Protein AF-A0A9D4PII0-F1 (afdb_monomer_lite)

Radius of gyration: 30.34 Å; chains: 1; bounding box: 67×44×74 Å

Organism: Rhipicephalus sanguineus (NCBI:txid34632)

Secondary structure (DSSP, 8-state):
--------PPPP---------------------------TTHHHHHHHHHHHHHHSPPPPHHHHHHHHHT--PPTT--HHHHHHHHHHHH--

Sequence (92 aa):
MSPEYGTAYPAPCRVTRLSNGYEPSSSQTVEPRKHRTEVPGQKTYEVKRLLKEHYSPRSSVIAERCKSDRRVQQEGQSVEGFIVELKHLVRK

pLDDT: mean 72.17, std 19.17, range [40.09, 97.56]

Foldseek 3Di:
DDDDDDDDDDDPDDPDDDDDDDDDDDDDPPDPPPPPPPDPPVVVVVVVVVCCPVVVPDDDPVNLVVVLVVDDADVPHDPVNSVVVSVVSNPD

Structure (mmCIF, N/CA/C/O backbone):
data_AF-A0A9D4PII0-F1
#
_entry.id   AF-A0A9D4PII0-F1
#
loop_
_atom_site.group_PDB
_atom_site.id
_atom_site.type_symbol
_atom_site.label_atom_id
_atom_site.label_alt_id
_atom_site.label_comp_id
_atom_site.label_asym_id
_atom_site.label_entity_id
_atom_site.label_seq_id
_atom_site.pdbx_PDB_ins_code
_atom_site.Cartn_x
_atom_site.Cartn_y
_atom_site.Cartn_z
_atom_site.occupancy
_atom_site.B_iso_or_equiv
_atom_site.auth_seq_id
_atom_site.auth_comp_id
_atom_site.auth_asym_id
_atom_site.auth_atom_id
_atom_site.pdbx_PDB_model_num
ATOM 1 N N . MET A 1 1 ? 36.567 -30.830 34.450 1.00 50.41 1 MET A N 1
ATOM 2 C CA . MET A 1 1 ? 35.867 -31.705 33.486 1.00 50.41 1 MET A CA 1
ATOM 3 C C . MET A 1 1 ? 34.597 -31.009 33.013 1.00 50.41 1 MET A C 1
ATOM 5 O O . MET A 1 1 ? 33.663 -30.900 33.796 1.00 50.41 1 MET A O 1
ATOM 9 N N . SER A 1 2 ? 34.598 -30.480 31.788 1.00 50.75 2 SER A N 1
ATOM 10 C CA . SER A 1 2 ? 33.439 -30.249 30.897 1.00 50.75 2 SER A CA 1
ATOM 11 C C . SER A 1 2 ? 33.958 -29.628 29.590 1.00 50.75 2 SER A C 1
ATOM 13 O O . SER A 1 2 ? 34.985 -28.953 29.642 1.00 50.75 2 SER A O 1
ATOM 15 N N . PRO A 1 3 ? 33.350 -29.934 28.431 1.00 54.22 3 PRO A N 1
ATOM 16 C CA . PRO A 1 3 ? 34.093 -30.135 27.197 1.00 54.22 3 PRO A CA 1
ATOM 17 C C . PRO A 1 3 ? 34.109 -28.923 26.265 1.00 54.22 3 PRO A C 1
ATOM 19 O O . PRO A 1 3 ? 33.150 -28.162 26.157 1.00 54.22 3 PRO A O 1
ATOM 22 N N . GLU A 1 4 ? 35.226 -28.831 25.554 1.00 54.69 4 GLU A N 1
ATOM 23 C CA . GLU A 1 4 ? 35.490 -27.979 24.402 1.00 54.69 4 GLU A CA 1
ATOM 24 C C . GLU A 1 4 ? 34.530 -28.342 23.254 1.00 54.69 4 GLU A C 1
ATOM 26 O O . GLU A 1 4 ? 34.633 -29.423 22.672 1.00 54.69 4 GLU A O 1
ATOM 31 N N . TYR A 1 5 ? 33.604 -27.450 22.899 1.00 52.66 5 TYR A N 1
ATOM 32 C CA . TYR A 1 5 ? 32.864 -27.551 21.640 1.00 52.66 5 TYR A CA 1
ATOM 33 C C . TYR A 1 5 ? 33.470 -26.583 20.628 1.00 52.66 5 TYR A C 1
ATOM 35 O O . TYR A 1 5 ? 33.150 -25.395 20.587 1.00 52.66 5 TYR A O 1
ATOM 43 N N . GLY A 1 6 ? 34.375 -27.121 19.812 1.00 53.22 6 GLY A N 1
ATOM 44 C CA . GLY A 1 6 ? 34.910 -26.450 18.638 1.00 53.22 6 GLY A CA 1
ATOM 45 C C . GLY A 1 6 ? 33.823 -26.244 17.586 1.00 53.22 6 GLY A C 1
ATOM 46 O O . GLY A 1 6 ? 33.155 -27.187 17.166 1.00 53.22 6 GLY A O 1
ATOM 47 N N . THR A 1 7 ? 33.677 -25.007 17.120 1.00 51.16 7 THR A N 1
ATOM 48 C CA . THR A 1 7 ? 33.028 -24.716 15.841 1.00 51.16 7 THR A CA 1
ATOM 49 C C . THR A 1 7 ? 34.115 -24.278 14.871 1.00 51.16 7 THR A C 1
ATOM 51 O O . THR A 1 7 ? 34.807 -23.280 15.067 1.00 51.16 7 THR A O 1
ATOM 54 N N . ALA A 1 8 ? 34.330 -25.110 13.856 1.00 56.16 8 ALA A N 1
ATOM 55 C CA . ALA A 1 8 ? 35.277 -24.874 12.784 1.00 56.16 8 ALA A CA 1
ATOM 56 C C . ALA A 1 8 ? 34.804 -23.680 11.945 1.00 56.16 8 ALA A C 1
ATOM 58 O O . ALA A 1 8 ? 33.922 -23.814 11.099 1.00 56.16 8 ALA A O 1
ATOM 59 N N . TYR A 1 9 ? 35.383 -22.504 12.180 1.00 50.84 9 TYR A N 1
ATOM 60 C CA . TYR A 1 9 ? 35.258 -21.394 11.243 1.00 50.84 9 TYR A CA 1
ATOM 61 C C . TYR A 1 9 ? 36.093 -21.717 9.992 1.00 50.84 9 TYR A C 1
ATOM 63 O O . TYR A 1 9 ? 37.284 -22.015 10.124 1.00 50.84 9 TYR A O 1
ATOM 71 N N . PRO A 1 10 ? 35.511 -21.697 8.780 1.00 58.28 10 PRO A N 1
ATOM 72 C CA . PRO A 1 10 ? 36.265 -21.959 7.562 1.00 58.28 10 PRO A CA 1
ATOM 73 C C . PRO A 1 10 ? 37.294 -20.846 7.323 1.00 58.28 10 PRO A C 1
ATOM 75 O O . PRO A 1 10 ? 36.994 -19.657 7.443 1.00 58.28 10 PRO A O 1
ATOM 78 N N . ALA A 1 11 ? 38.522 -21.253 6.999 1.00 59.16 11 ALA A N 1
ATOM 79 C CA . ALA A 1 11 ? 39.642 -20.359 6.733 1.00 59.16 11 ALA A CA 1
ATOM 80 C C . ALA A 1 11 ? 39.346 -19.400 5.557 1.00 59.16 11 ALA A C 1
ATOM 82 O O . ALA A 1 11 ? 38.674 -19.794 4.600 1.00 59.16 11 ALA A O 1
ATOM 83 N N . PRO A 1 12 ? 39.870 -18.159 5.580 1.00 56.28 12 PRO A N 1
ATOM 84 C CA . PRO A 1 12 ? 39.702 -17.217 4.480 1.00 56.28 12 PRO A CA 1
ATOM 85 C C . PRO A 1 12 ? 40.360 -17.754 3.204 1.00 56.28 12 PRO A C 1
ATOM 87 O O . PRO A 1 12 ? 41.500 -18.226 3.225 1.00 56.28 12 PRO A O 1
ATOM 90 N N . CYS A 1 13 ? 39.634 -17.674 2.088 1.00 43.59 13 CYS A N 1
ATOM 91 C CA . CYS A 1 13 ? 40.077 -18.129 0.774 1.00 43.59 13 CYS A CA 1
ATOM 92 C C . CYS A 1 13 ? 41.447 -17.526 0.414 1.00 43.59 13 CYS A C 1
ATOM 94 O O . CYS A 1 13 ? 41.558 -16.334 0.124 1.00 43.59 13 CYS A O 1
ATOM 96 N N . ARG A 1 14 ? 42.499 -18.355 0.402 1.00 54.56 14 ARG A N 1
ATOM 97 C CA . ARG A 1 14 ? 43.797 -18.003 -0.189 1.00 54.56 14 ARG A CA 1
ATOM 98 C C . ARG A 1 14 ? 43.606 -17.832 -1.695 1.00 54.56 14 ARG A C 1
ATOM 100 O O . ARG A 1 14 ? 43.351 -18.805 -2.397 1.00 54.56 14 ARG A O 1
ATOM 107 N N . VAL A 1 15 ? 43.763 -16.609 -2.195 1.00 49.09 15 VAL A N 1
ATOM 108 C CA . VAL A 1 15 ? 43.856 -16.349 -3.636 1.00 49.09 15 VAL A CA 1
ATOM 109 C C . VAL A 1 15 ? 45.245 -16.783 -4.102 1.00 49.09 15 VAL A C 1
ATOM 111 O O . VAL A 1 15 ? 46.229 -16.067 -3.922 1.00 49.09 15 VAL A O 1
ATOM 114 N N . THR A 1 16 ? 45.350 -17.977 -4.675 1.00 47.16 16 THR A N 1
ATOM 115 C CA . THR A 1 16 ? 46.542 -18.404 -5.412 1.00 47.16 16 THR A CA 1
ATOM 116 C C . THR A 1 16 ? 46.557 -17.713 -6.773 1.00 47.16 16 THR A C 1
ATOM 118 O O . THR A 1 16 ? 45.645 -17.863 -7.583 1.00 47.16 16 THR A O 1
ATOM 121 N N . ARG A 1 17 ? 47.609 -16.932 -7.029 1.00 51.88 17 ARG A N 1
ATOM 122 C CA . ARG A 1 17 ? 47.880 -16.294 -8.320 1.00 51.88 17 ARG A CA 1
ATOM 123 C C . ARG A 1 17 ? 48.288 -17.390 -9.315 1.00 51.88 17 ARG A C 1
ATOM 125 O O . ARG A 1 17 ? 49.420 -17.858 -9.270 1.00 51.88 17 ARG A O 1
ATOM 132 N N . LEU A 1 18 ? 47.371 -17.833 -10.174 1.00 51.41 18 LEU A N 1
ATOM 133 C CA . LEU A 1 18 ? 47.704 -18.742 -11.274 1.00 51.41 18 LEU A CA 1
ATOM 134 C C . LEU A 1 18 ? 48.363 -17.940 -12.403 1.00 51.41 18 LEU A C 1
ATOM 136 O O . LEU A 1 18 ? 47.724 -17.116 -13.053 1.00 51.41 18 LEU A O 1
ATOM 140 N N . SER A 1 19 ? 49.658 -18.164 -12.608 1.00 53.09 19 SER A N 1
ATOM 141 C CA . SER A 1 19 ? 50.408 -17.707 -13.773 1.00 53.09 19 SER A CA 1
ATOM 142 C C . SER A 1 19 ? 50.174 -18.673 -14.931 1.00 53.09 19 SER A C 1
ATOM 144 O O . SER A 1 19 ? 50.907 -19.648 -15.057 1.00 53.09 19 SER A O 1
ATOM 146 N N . ASN A 1 20 ? 49.184 -18.4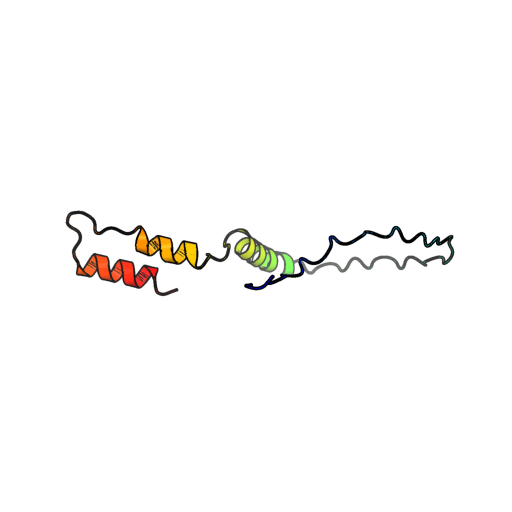09 -15.782 1.00 50.22 20 ASN A N 1
ATOM 147 C CA . ASN A 1 20 ? 49.092 -19.091 -17.071 1.00 50.22 20 ASN A CA 1
ATOM 148 C C . ASN A 1 20 ? 49.236 -18.058 -18.183 1.00 50.22 20 ASN A C 1
ATOM 150 O O . ASN A 1 20 ? 48.380 -17.196 -18.372 1.00 50.22 20 ASN A O 1
ATOM 154 N N . GLY A 1 21 ? 50.382 -18.134 -18.858 1.00 43.69 21 GLY A N 1
ATOM 155 C CA . GLY A 1 21 ? 50.679 -17.372 -20.054 1.00 43.69 21 GLY A CA 1
ATOM 156 C C . GLY A 1 21 ? 49.845 -17.843 -21.240 1.00 43.69 21 GLY A C 1
ATOM 157 O O . GLY A 1 21 ? 49.466 -19.010 -21.341 1.00 43.69 21 GLY A O 1
ATOM 158 N N . TYR A 1 22 ? 49.593 -16.911 -22.148 1.00 40.09 22 TYR A N 1
ATOM 159 C CA . TYR A 1 22 ? 49.152 -17.207 -23.499 1.00 40.09 22 TYR A CA 1
ATOM 160 C C . TYR A 1 22 ? 49.748 -16.138 -24.420 1.00 40.09 22 TYR A C 1
ATOM 162 O O . TYR A 1 22 ? 49.431 -14.959 -24.282 1.00 40.09 22 TYR A O 1
ATOM 170 N N . GLU A 1 23 ? 50.653 -16.553 -25.304 1.00 42.38 23 GLU A N 1
ATOM 171 C CA . GLU A 1 23 ? 51.104 -15.785 -26.474 1.00 42.38 23 GLU A CA 1
ATOM 172 C C . GLU A 1 23 ? 50.371 -16.338 -27.719 1.00 42.38 23 GLU A C 1
ATOM 174 O O . GLU A 1 23 ? 49.874 -17.468 -27.688 1.00 42.38 23 GLU A O 1
ATOM 179 N N . PRO A 1 24 ? 50.208 -15.531 -28.779 1.00 53.19 24 PRO A N 1
ATOM 180 C CA . PRO A 1 24 ? 48.996 -15.448 -29.578 1.00 53.19 24 PRO A CA 1
ATOM 181 C C . PRO A 1 24 ? 49.075 -16.263 -30.869 1.00 53.19 24 PRO A C 1
ATOM 183 O O . PRO A 1 24 ? 50.143 -16.429 -31.443 1.00 53.19 24 PRO A O 1
ATOM 186 N N . SER A 1 25 ? 47.919 -16.680 -31.389 1.00 48.66 25 SER A N 1
ATOM 187 C CA . SER A 1 25 ? 47.615 -16.674 -32.830 1.00 48.66 25 SER A CA 1
ATOM 188 C C . SER A 1 25 ? 46.259 -17.331 -33.079 1.00 48.66 25 SER A C 1
ATOM 190 O O . SER A 1 25 ? 46.087 -18.525 -32.856 1.00 48.66 25 SER A O 1
ATOM 192 N N . SER A 1 26 ? 45.300 -16.555 -33.576 1.00 46.06 26 SER A N 1
ATOM 193 C CA . SER A 1 26 ? 44.390 -17.014 -34.626 1.00 46.06 26 SER A CA 1
ATOM 194 C C . SER A 1 26 ? 43.652 -15.793 -35.150 1.00 46.06 26 SER A C 1
ATOM 196 O O . SER A 1 26 ? 42.827 -15.206 -34.450 1.00 46.06 26 SER A O 1
ATOM 198 N N . SER A 1 27 ? 43.968 -15.401 -36.379 1.00 52.12 27 SER A N 1
ATOM 199 C CA . SER A 1 27 ? 43.262 -14.373 -37.135 1.00 52.12 27 SER A CA 1
ATOM 200 C C . SER A 1 27 ? 41.757 -14.642 -37.099 1.00 52.12 27 SER A C 1
ATOM 202 O O . SER A 1 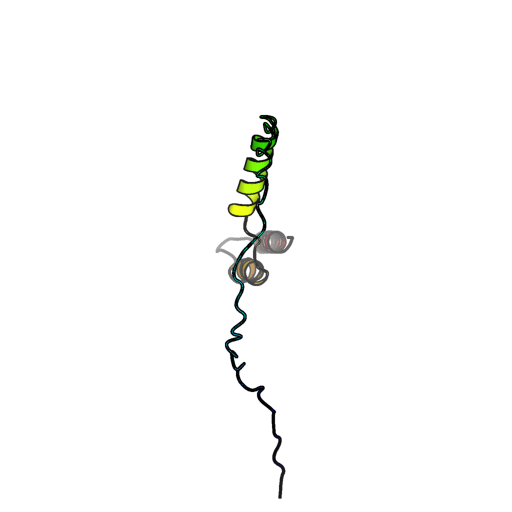27 ? 41.278 -15.597 -37.708 1.00 52.12 27 SER A O 1
ATOM 204 N N . GLN A 1 28 ? 41.001 -13.825 -36.366 1.00 50.19 28 GLN A N 1
ATOM 205 C CA . GLN A 1 28 ? 39.548 -13.824 -36.484 1.00 50.19 28 GLN A CA 1
ATOM 206 C C . GLN A 1 28 ? 39.187 -12.983 -37.702 1.00 50.19 28 GLN A C 1
ATOM 208 O O . GLN A 1 28 ? 39.354 -11.763 -37.703 1.00 50.19 28 GLN A O 1
ATOM 213 N N . THR A 1 29 ? 38.690 -13.641 -38.745 1.00 48.91 29 THR A N 1
ATOM 214 C CA . THR A 1 29 ? 37.926 -12.990 -39.806 1.00 48.91 29 THR A CA 1
ATOM 215 C C . THR A 1 29 ? 36.728 -12.307 -39.149 1.00 48.91 29 THR A C 1
ATOM 217 O O . THR A 1 29 ? 35.831 -12.968 -38.628 1.00 48.91 29 THR A O 1
ATOM 220 N N . VAL A 1 30 ? 36.741 -10.976 -39.098 1.00 60.19 30 VAL A N 1
ATOM 221 C CA . VAL A 1 30 ? 35.617 -10.192 -38.585 1.00 60.19 30 VAL A CA 1
ATOM 222 C C . VAL A 1 30 ? 34.500 -10.206 -39.622 1.00 60.19 30 VAL A C 1
ATOM 224 O O . VAL A 1 30 ? 34.500 -9.429 -40.572 1.00 60.19 30 VAL A O 1
ATOM 227 N N . GLU A 1 31 ? 33.539 -11.110 -39.445 1.00 59.53 31 GLU A N 1
ATOM 228 C CA . GLU A 1 31 ? 32.278 -11.056 -40.181 1.00 59.53 31 GLU A CA 1
ATOM 229 C C . GLU A 1 31 ? 31.618 -9.686 -39.940 1.00 59.53 31 GLU A C 1
ATOM 231 O O . GLU A 1 31 ? 31.465 -9.274 -38.779 1.00 59.53 31 GLU A O 1
ATOM 236 N N . PRO A 1 32 ? 31.233 -8.944 -40.994 1.00 58.78 32 PRO A N 1
ATOM 237 C CA . PRO A 1 32 ? 30.616 -7.642 -40.823 1.00 58.78 32 PRO A CA 1
ATOM 238 C C . PRO A 1 32 ? 29.345 -7.801 -39.993 1.00 58.78 32 PRO A C 1
ATOM 240 O O . PRO A 1 32 ? 28.441 -8.568 -40.338 1.00 58.78 32 PRO A O 1
ATOM 243 N N . ARG A 1 33 ? 29.280 -7.073 -38.868 1.00 56.75 33 ARG A N 1
ATOM 244 C CA . ARG A 1 33 ? 28.100 -7.025 -38.002 1.00 56.75 33 ARG A CA 1
ATOM 245 C C . ARG A 1 33 ? 26.907 -6.632 -38.864 1.00 56.75 33 ARG A C 1
ATOM 247 O O . ARG A 1 33 ? 26.745 -5.465 -39.206 1.00 56.75 33 ARG A O 1
ATOM 254 N N . LYS A 1 34 ? 26.050 -7.603 -39.192 1.00 57.50 34 LYS A N 1
ATOM 255 C CA . LYS A 1 34 ? 24.713 -7.340 -39.721 1.00 57.50 34 LYS A CA 1
ATOM 256 C C . LYS A 1 34 ? 23.996 -6.496 -38.675 1.00 57.50 34 LYS A C 1
ATOM 258 O O . LYS A 1 34 ? 23.504 -7.019 -37.677 1.00 57.50 34 LYS A O 1
ATOM 263 N N . HIS A 1 35 ? 23.980 -5.182 -38.870 1.00 57.03 35 HIS A N 1
ATOM 264 C CA . HIS A 1 35 ? 23.116 -4.297 -38.113 1.00 57.03 35 HIS A CA 1
ATOM 265 C C . HIS A 1 35 ? 21.692 -4.676 -38.492 1.00 57.03 35 HIS A C 1
ATOM 267 O O . HIS A 1 35 ? 21.182 -4.292 -39.541 1.00 57.03 35 HIS A O 1
ATOM 273 N N . ARG A 1 36 ? 21.085 -5.529 -37.663 1.00 49.66 36 ARG A N 1
ATOM 274 C CA . ARG A 1 36 ? 19.675 -5.870 -37.754 1.00 49.66 36 ARG A CA 1
ATOM 275 C C . ARG A 1 36 ? 18.926 -4.552 -37.620 1.00 49.66 36 ARG A C 1
ATOM 277 O O . ARG A 1 36 ? 18.932 -3.952 -36.550 1.00 49.66 36 ARG A O 1
ATOM 284 N N . THR A 1 37 ? 18.357 -4.066 -38.717 1.00 59.25 37 THR A N 1
ATOM 285 C CA . THR A 1 37 ? 17.494 -2.891 -38.694 1.00 59.25 37 THR A CA 1
ATOM 286 C C . THR A 1 37 ? 16.296 -3.249 -37.827 1.00 59.25 37 THR A C 1
ATOM 288 O O . THR A 1 37 ? 15.422 -4.014 -38.232 1.00 59.25 37 THR A O 1
ATOM 291 N N . GLU A 1 38 ? 16.320 -2.797 -36.576 1.00 57.75 38 GLU A N 1
ATOM 292 C CA . GLU A 1 38 ? 15.222 -3.014 -35.647 1.00 57.75 38 GLU A CA 1
ATOM 293 C C . GLU A 1 38 ? 13.972 -2.330 -36.191 1.00 57.75 38 GLU A C 1
ATOM 295 O O . GLU A 1 38 ? 13.982 -1.139 -36.511 1.00 57.75 38 GLU A O 1
ATOM 300 N N . VAL A 1 39 ? 12.891 -3.102 -36.303 1.00 62.03 39 VAL A N 1
ATOM 301 C CA . VAL A 1 39 ? 11.590 -2.616 -36.759 1.00 62.03 39 VAL A CA 1
ATOM 3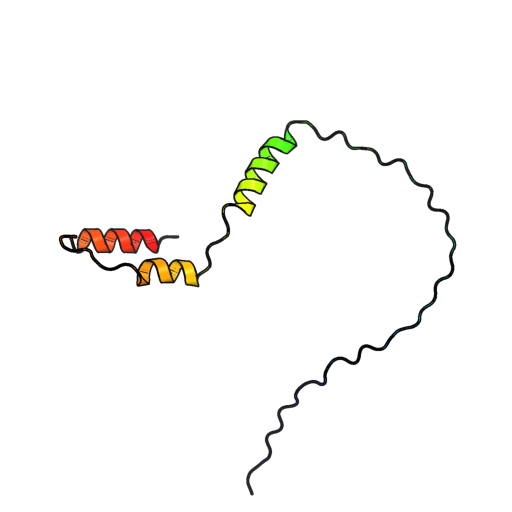02 C C . VAL A 1 39 ? 11.150 -1.476 -35.826 1.00 62.03 39 VAL A C 1
ATOM 304 O O . VAL A 1 39 ? 11.109 -1.683 -34.607 1.00 62.03 39 VAL A O 1
ATOM 307 N N . PRO A 1 40 ? 10.774 -0.291 -36.345 1.00 52.00 40 PRO A N 1
ATOM 308 C CA . PRO A 1 40 ? 10.511 0.908 -35.537 1.00 52.00 40 PRO A CA 1
ATOM 309 C C . PRO A 1 40 ? 9.277 0.826 -34.609 1.00 52.00 40 PRO A C 1
ATOM 311 O O . PRO A 1 40 ? 8.910 1.818 -33.989 1.00 52.00 40 PRO A O 1
ATOM 314 N N . GLY A 1 41 ? 8.660 -0.351 -34.453 1.00 55.56 41 GLY A N 1
ATOM 315 C CA . GLY A 1 41 ? 7.558 -0.618 -33.523 1.00 55.56 41 GLY A CA 1
ATOM 316 C C . GLY A 1 41 ? 7.938 -1.388 -32.251 1.00 55.56 41 GLY A C 1
ATOM 317 O O . GLY A 1 41 ? 7.165 -1.375 -31.299 1.00 55.56 41 GLY A O 1
ATOM 318 N N . GLN A 1 42 ? 9.110 -2.034 -32.177 1.00 57.06 42 GLN A N 1
ATOM 319 C CA . GLN A 1 42 ? 9.506 -2.752 -30.952 1.00 57.06 42 GLN A CA 1
ATOM 320 C C . GLN A 1 42 ? 9.936 -1.793 -29.836 1.00 57.06 42 GLN A C 1
ATOM 322 O O . GLN A 1 42 ? 9.615 -2.010 -28.672 1.00 57.06 42 GLN A O 1
ATOM 327 N N . LYS A 1 43 ? 10.565 -0.664 -30.181 1.00 59.62 43 LYS A N 1
ATOM 328 C CA . LYS A 1 43 ? 11.078 0.303 -29.198 1.00 59.62 43 LYS A CA 1
ATOM 329 C C . LYS A 1 43 ? 9.983 0.944 -28.337 1.00 59.62 43 LYS A C 1
ATOM 331 O O . LYS A 1 43 ? 10.242 1.280 -27.189 1.00 59.62 43 LYS A O 1
ATOM 336 N N . THR A 1 44 ? 8.755 1.098 -28.834 1.00 64.69 44 THR A N 1
ATOM 337 C CA . THR A 1 44 ? 7.695 1.816 -28.098 1.00 64.69 44 THR A CA 1
ATOM 338 C C . THR A 1 44 ? 7.069 0.984 -26.976 1.00 64.69 44 THR A C 1
ATOM 340 O O . THR A 1 44 ? 6.804 1.515 -25.895 1.00 64.69 44 THR A O 1
ATOM 343 N N . TYR A 1 45 ? 6.860 -0.319 -27.192 1.00 72.12 45 TYR A N 1
ATOM 344 C CA . TYR A 1 45 ? 6.380 -1.230 -26.147 1.00 72.12 45 TYR A CA 1
ATOM 345 C C . TYR A 1 45 ? 7.466 -1.506 -25.102 1.00 72.12 45 TYR A C 1
ATOM 347 O O . TYR A 1 45 ? 7.201 -1.472 -23.899 1.00 72.12 45 TYR A O 1
ATOM 355 N N . GLU A 1 46 ? 8.701 -1.697 -25.563 1.00 80.06 46 GLU A N 1
ATOM 356 C CA . GLU A 1 46 ? 9.859 -1.925 -24.702 1.00 80.06 46 GLU A CA 1
ATOM 357 C C . GLU A 1 46 ? 10.104 -0.736 -23.766 1.00 80.06 46 GLU A C 1
ATOM 359 O O . GLU A 1 46 ? 10.290 -0.938 -22.570 1.00 80.06 46 GLU A O 1
ATOM 364 N N . VAL A 1 47 ? 9.973 0.507 -24.251 1.00 85.31 47 VAL A N 1
ATOM 365 C CA . VAL A 1 47 ? 10.068 1.706 -23.400 1.00 85.31 47 VAL A CA 1
ATOM 366 C C . VAL A 1 47 ? 9.020 1.688 -22.287 1.00 85.31 47 VAL A C 1
ATOM 368 O O . VAL A 1 47 ? 9.361 1.919 -21.132 1.00 85.31 47 VAL A O 1
ATOM 371 N N . LYS A 1 48 ? 7.755 1.355 -22.578 1.00 86.12 48 LYS A N 1
ATOM 372 C CA . LYS A 1 48 ? 6.718 1.274 -21.532 1.00 86.12 48 LYS A CA 1
ATOM 373 C C . LYS A 1 48 ? 7.025 0.191 -20.496 1.00 86.12 48 LYS A C 1
ATOM 375 O O . LYS A 1 48 ? 6.813 0.419 -19.304 1.00 86.12 48 LYS A O 1
ATOM 380 N N . ARG A 1 49 ? 7.526 -0.972 -20.930 1.00 86.81 49 ARG A N 1
ATOM 381 C CA . ARG A 1 49 ? 7.913 -2.061 -20.022 1.00 86.81 49 ARG A CA 1
ATOM 382 C C . ARG A 1 49 ? 9.082 -1.647 -19.130 1.00 86.81 49 ARG A C 1
ATOM 384 O O . ARG A 1 49 ? 8.975 -1.786 -17.917 1.00 86.81 49 ARG A O 1
ATOM 391 N N . LEU A 1 50 ? 10.137 -1.091 -19.722 1.00 86.88 50 LEU A N 1
ATOM 392 C CA . LEU A 1 50 ? 11.331 -0.629 -19.013 1.00 86.88 50 LEU A CA 1
ATOM 393 C C . LEU A 1 50 ? 10.995 0.475 -18.010 1.00 86.88 50 LEU A C 1
ATOM 395 O O . LEU A 1 50 ? 11.435 0.423 -16.866 1.00 86.88 50 LEU A O 1
ATOM 399 N N . LEU A 1 51 ? 10.154 1.439 -18.395 1.00 89.19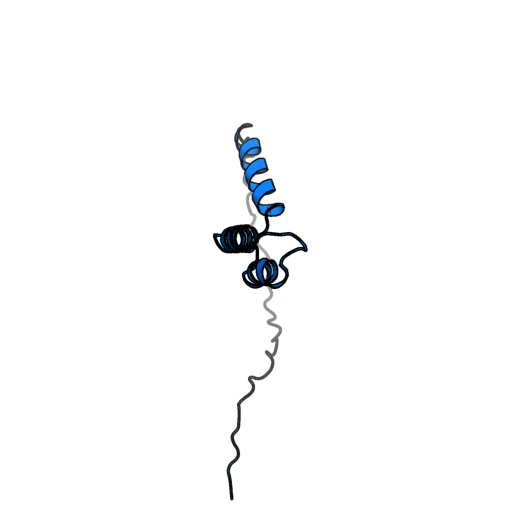 51 LEU A N 1
ATOM 400 C CA . LEU A 1 51 ? 9.687 2.475 -17.474 1.00 89.19 51 LEU A CA 1
ATOM 401 C C . LEU A 1 51 ? 8.926 1.863 -16.292 1.00 89.19 51 LEU A C 1
ATOM 403 O O . LEU A 1 51 ? 9.176 2.223 -15.146 1.00 89.19 51 LEU A O 1
ATOM 407 N N . LYS A 1 52 ? 8.030 0.903 -16.535 1.00 88.88 52 LYS A N 1
ATOM 408 C CA . LYS A 1 52 ? 7.313 0.227 -15.448 1.00 88.88 52 LYS A CA 1
ATOM 409 C C . LYS A 1 52 ? 8.267 -0.542 -14.532 1.00 88.88 52 LYS A C 1
ATOM 411 O O . LYS A 1 52 ? 8.118 -0.479 -13.320 1.00 88.88 52 LYS A O 1
ATOM 416 N N . GLU A 1 53 ? 9.247 -1.237 -15.092 1.00 86.88 53 GLU A N 1
ATOM 417 C CA . GLU A 1 53 ? 10.236 -2.001 -14.331 1.00 86.88 53 GLU A CA 1
ATOM 418 C C . GLU A 1 53 ? 11.127 -1.105 -13.458 1.00 86.88 53 GLU A C 1
ATOM 420 O O . GLU A 1 53 ? 11.319 -1.396 -12.279 1.00 86.88 53 GLU A O 1
ATOM 425 N N . HIS A 1 54 ? 11.607 0.019 -13.998 1.00 89.00 54 HIS A N 1
ATOM 426 C CA . HIS A 1 54 ? 12.491 0.935 -13.276 1.00 89.00 54 HIS A CA 1
ATOM 427 C C . HIS A 1 54 ? 11.762 1.829 -12.269 1.00 89.00 54 HIS A C 1
ATOM 429 O O . HIS A 1 54 ? 12.291 2.088 -11.189 1.00 89.00 54 HIS A O 1
ATOM 435 N N . TYR A 1 55 ? 10.561 2.307 -12.603 1.00 89.94 55 TYR A N 1
ATOM 436 C CA . TYR A 1 55 ? 9.829 3.272 -11.774 1.00 89.94 55 TYR A CA 1
ATOM 437 C C . TYR A 1 55 ? 8.760 2.638 -10.877 1.00 89.94 55 TYR A C 1
ATOM 439 O O . TYR A 1 55 ? 8.198 3.327 -10.030 1.00 89.94 55 TYR A O 1
ATOM 447 N N . SER A 1 56 ? 8.466 1.342 -11.022 1.00 87.25 56 SER A N 1
ATOM 448 C CA . SER A 1 56 ? 7.577 0.599 -10.113 1.00 87.25 56 SER A CA 1
ATOM 449 C C . SER A 1 56 ? 8.335 -0.537 -9.417 1.00 87.25 56 SER A C 1
ATOM 451 O O . SER A 1 56 ? 8.073 -1.712 -9.696 1.00 87.25 56 SER A O 1
ATOM 453 N N . PRO A 1 57 ? 9.281 -0.219 -8.510 1.00 85.19 57 PRO A N 1
ATOM 454 C CA . PRO A 1 57 ? 10.004 -1.242 -7.770 1.00 85.19 57 PRO A CA 1
ATOM 455 C C . PRO A 1 57 ? 9.031 -2.114 -6.973 1.00 85.19 57 PRO A C 1
ATOM 457 O O . PRO A 1 57 ? 8.033 -1.636 -6.424 1.00 85.19 57 PRO A O 1
ATOM 460 N N . ARG A 1 58 ? 9.334 -3.413 -6.886 1.00 86.12 58 ARG A N 1
ATOM 461 C CA . ARG A 1 58 ? 8.552 -4.328 -6.052 1.00 86.12 58 ARG A CA 1
ATOM 462 C C . ARG A 1 58 ? 8.658 -3.887 -4.598 1.00 86.12 58 ARG A C 1
ATOM 464 O O . ARG A 1 58 ? 9.752 -3.741 -4.058 1.00 86.12 58 ARG A O 1
ATOM 471 N N . SER A 1 59 ? 7.511 -3.703 -3.959 1.00 85.25 59 SER A N 1
ATOM 472 C CA . SER A 1 59 ? 7.459 -3.433 -2.530 1.00 85.25 59 SER A CA 1
ATOM 473 C C . SER A 1 59 ? 7.981 -4.628 -1.739 1.00 85.25 59 SER A C 1
ATOM 475 O O . SER A 1 59 ? 7.600 -5.768 -2.012 1.00 85.25 59 SER A O 1
ATOM 477 N N . SER A 1 60 ? 8.817 -4.373 -0.733 1.00 89.50 60 SER A N 1
ATOM 478 C CA . SER A 1 60 ? 9.239 -5.418 0.197 1.00 89.50 60 SER A CA 1
ATOM 479 C C . SER A 1 60 ? 8.103 -5.790 1.154 1.00 89.50 60 SER A C 1
ATOM 481 O O . SER A 1 60 ? 7.241 -4.969 1.471 1.00 89.50 60 SER A O 1
ATOM 483 N N . VAL A 1 61 ? 8.137 -7.020 1.672 1.00 88.75 61 VAL A N 1
ATOM 484 C CA . VAL A 1 61 ? 7.176 -7.496 2.685 1.00 88.75 61 VAL A CA 1
ATOM 485 C C . VAL A 1 61 ? 7.188 -6.598 3.927 1.00 88.75 61 VAL A C 1
ATOM 487 O O . VAL A 1 61 ? 6.138 -6.302 4.489 1.00 88.75 61 VAL A O 1
ATOM 490 N N . ILE A 1 62 ? 8.371 -6.121 4.327 1.00 90.50 62 ILE A N 1
ATOM 491 C CA . ILE A 1 62 ? 8.539 -5.213 5.470 1.00 90.50 62 ILE A CA 1
ATOM 492 C C . ILE A 1 62 ? 7.841 -3.877 5.190 1.00 90.50 62 ILE A C 1
ATOM 494 O O . ILE A 1 62 ? 7.079 -3.399 6.026 1.00 90.50 62 ILE A O 1
ATOM 498 N N . ALA A 1 63 ? 8.043 -3.301 4.000 1.00 88.50 63 ALA A N 1
ATOM 499 C CA . ALA A 1 63 ? 7.418 -2.035 3.628 1.00 88.50 63 ALA A CA 1
ATOM 500 C C . ALA A 1 63 ? 5.886 -2.130 3.584 1.00 88.50 63 ALA A C 1
ATOM 502 O O . ALA A 1 63 ? 5.215 -1.180 3.976 1.00 88.50 63 ALA A O 1
ATOM 503 N N . GLU A 1 64 ? 5.323 -3.257 3.140 1.00 89.56 64 GLU A N 1
ATOM 504 C CA . GLU A 1 64 ? 3.869 -3.459 3.146 1.00 89.56 64 GLU A CA 1
ATOM 505 C C . GLU A 1 64 ? 3.298 -3.597 4.561 1.00 89.56 64 GLU A C 1
ATOM 507 O O . GLU A 1 64 ? 2.289 -2.964 4.869 1.00 89.56 64 GLU A O 1
ATOM 512 N N . ARG A 1 65 ? 3.971 -4.331 5.457 1.00 89.94 65 ARG A N 1
ATOM 513 C CA . ARG A 1 65 ? 3.550 -4.439 6.867 1.00 89.94 65 ARG A CA 1
ATOM 514 C C . ARG A 1 65 ? 3.555 -3.082 7.562 1.00 89.94 65 ARG A C 1
ATOM 516 O O . ARG A 1 65 ? 2.539 -2.665 8.113 1.00 89.94 65 ARG A O 1
ATOM 523 N N . CYS A 1 66 ? 4.642 -2.328 7.398 1.00 90.06 66 CYS A N 1
ATOM 524 C CA . CYS A 1 66 ? 4.770 -1.007 8.001 1.00 90.06 66 CYS A CA 1
ATOM 525 C C . CYS A 1 66 ? 3.683 -0.013 7.560 1.00 90.06 66 CYS A C 1
ATOM 527 O O . CYS A 1 66 ? 3.424 0.940 8.289 1.00 90.06 66 CYS A O 1
ATOM 529 N N . LYS A 1 67 ? 3.040 -0.185 6.395 1.00 89.06 67 LYS A N 1
ATOM 530 C CA . LYS A 1 67 ? 1.930 0.693 5.977 1.00 89.06 67 LYS A CA 1
ATOM 531 C C . LYS A 1 67 ? 0.707 0.547 6.872 1.00 89.06 67 LYS A C 1
ATOM 533 O O . LYS A 1 67 ? 0.060 1.547 7.161 1.00 89.06 67 LYS A O 1
ATOM 538 N N . SER A 1 68 ? 0.411 -0.680 7.291 1.00 88.50 68 SER A N 1
ATOM 539 C CA . SER A 1 68 ? -0.718 -0.966 8.175 1.00 88.50 68 SER A CA 1
ATOM 540 C C . SER A 1 68 ? -0.365 -0.630 9.622 1.00 88.50 68 SER A C 1
ATOM 542 O O . SER A 1 68 ? -1.147 0.034 10.288 1.00 88.50 68 SER A O 1
ATOM 544 N N . ASP A 1 69 ? 0.845 -0.976 10.074 1.00 91.50 69 ASP A N 1
ATOM 545 C CA . ASP A 1 69 ? 1.286 -0.717 11.456 1.00 91.50 69 ASP A CA 1
ATOM 546 C C . ASP A 1 69 ? 1.364 0.781 11.787 1.00 91.50 69 ASP A C 1
ATOM 548 O O . ASP A 1 69 ? 1.151 1.193 12.923 1.00 91.50 69 ASP A O 1
ATOM 552 N N . ARG A 1 70 ? 1.673 1.620 10.789 1.00 92.75 70 ARG A N 1
ATOM 553 C CA . ARG A 1 70 ? 1.728 3.081 10.950 1.00 92.75 70 ARG A CA 1
ATOM 554 C C . ARG A 1 70 ? 0.357 3.752 10.897 1.00 92.75 70 ARG A C 1
ATOM 556 O O . ARG A 1 70 ? 0.273 4.948 11.173 1.00 92.75 70 ARG A O 1
ATOM 563 N N . ARG A 1 71 ? -0.702 3.046 10.489 1.00 94.06 71 ARG A N 1
ATOM 564 C CA . ARG A 1 71 ? -2.049 3.621 10.447 1.00 94.06 71 ARG A CA 1
ATOM 565 C C . ARG A 1 71 ? -2.611 3.706 11.860 1.00 94.06 71 ARG A C 1
ATOM 567 O O . ARG A 1 71 ? -2.688 2.716 12.575 1.00 94.06 71 ARG A O 1
ATOM 574 N N . VAL A 1 72 ? -3.069 4.900 12.210 1.00 94.75 72 VAL A N 1
ATOM 575 C CA . VAL A 1 72 ? -3.798 5.184 13.445 1.00 94.75 72 VAL A CA 1
ATOM 576 C C . VAL A 1 72 ? -5.160 5.740 13.051 1.00 94.75 72 VAL A C 1
ATOM 578 O O . VAL A 1 72 ? -5.251 6.499 12.082 1.00 94.75 72 VAL A O 1
ATOM 581 N N . GLN A 1 73 ? -6.208 5.333 13.767 1.00 96.00 73 GLN A N 1
ATOM 582 C CA . GLN A 1 73 ? -7.548 5.873 13.560 1.00 96.00 73 GLN A CA 1
ATOM 583 C C . GLN A 1 73 ? -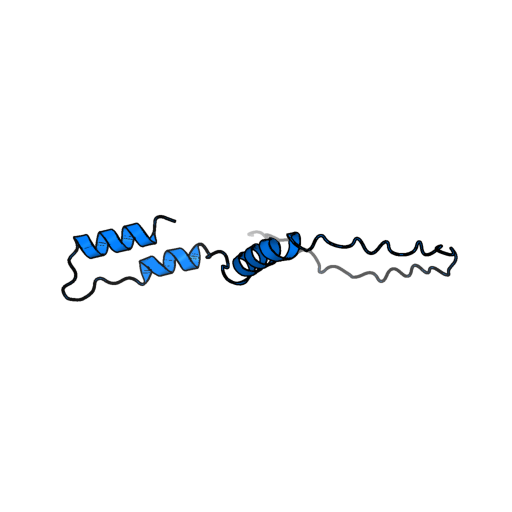7.531 7.380 13.832 1.00 96.00 73 GLN A C 1
ATOM 585 O O . GLN A 1 73 ? -7.019 7.820 14.862 1.00 96.00 73 GLN A O 1
ATOM 590 N N . GLN A 1 74 ? -8.063 8.166 12.898 1.00 95.88 74 GLN A N 1
ATOM 591 C CA . GLN A 1 74 ? -8.111 9.620 13.053 1.00 95.88 74 GLN A CA 1
ATOM 592 C C . GLN A 1 74 ? -9.270 10.053 13.951 1.00 95.88 74 GLN A C 1
ATOM 594 O O . GLN A 1 74 ? -10.275 9.350 14.082 1.00 95.88 74 GLN A O 1
ATOM 599 N N . GLU A 1 75 ? -9.140 11.231 14.559 1.00 96.19 75 GLU A N 1
ATOM 600 C CA . GLU A 1 75 ? -10.210 11.820 15.359 1.00 96.19 75 GLU A CA 1
ATOM 601 C C . GLU A 1 75 ? -11.470 12.017 14.499 1.00 96.19 75 GLU A C 1
ATOM 603 O O . GLU A 1 75 ? -11.408 12.530 13.383 1.00 96.19 75 GLU A O 1
ATOM 608 N N . GLY A 1 76 ? -12.615 11.532 14.986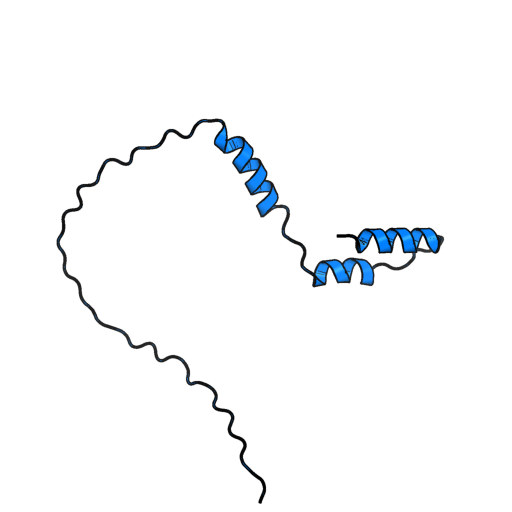 1.00 95.81 76 GLY A N 1
ATOM 609 C CA . GLY A 1 76 ? -13.881 11.559 14.246 1.00 95.81 76 GLY A CA 1
ATOM 610 C C . GLY A 1 76 ? -14.024 10.503 13.139 1.00 95.81 76 GLY A C 1
ATOM 611 O O . GLY A 1 76 ? -15.096 10.399 12.543 1.00 95.81 76 GLY A O 1
ATOM 612 N N . GLN A 1 77 ? -13.004 9.680 12.871 1.00 96.38 77 GLN A N 1
ATOM 613 C CA . GLN A 1 77 ? -13.128 8.559 11.937 1.00 96.38 77 GLN A CA 1
ATOM 614 C C . GLN A 1 77 ? -14.000 7.457 12.550 1.00 96.38 77 GLN A C 1
ATOM 616 O O . GLN A 1 77 ? -13.800 7.060 13.699 1.00 96.38 77 GLN A O 1
ATOM 621 N N . SER A 1 78 ? -14.939 6.911 11.773 1.00 97.56 78 SER A N 1
ATOM 622 C CA . SER A 1 78 ? -15.703 5.741 12.207 1.00 97.56 78 SER A CA 1
ATOM 623 C C . SER A 1 78 ? -14.813 4.495 12.266 1.00 97.56 78 SER A C 1
ATOM 625 O O . SER A 1 78 ? -13.926 4.295 11.433 1.00 97.56 78 SER A O 1
ATOM 627 N N . VAL A 1 79 ? -15.083 3.617 13.234 1.00 95.94 79 VAL A N 1
ATOM 628 C CA . VAL A 1 79 ? -14.350 2.348 13.390 1.00 95.94 79 VAL A CA 1
ATOM 629 C C . VAL A 1 79 ? -14.484 1.483 12.133 1.00 95.94 79 VAL A C 1
ATOM 631 O O . VAL A 1 79 ? -13.512 0.889 11.674 1.00 95.94 79 VAL A O 1
ATOM 634 N N . GLU A 1 80 ? -15.672 1.455 11.530 1.00 97.25 80 GLU A N 1
ATOM 635 C CA . GLU A 1 80 ? -15.913 0.727 10.284 1.00 97.25 80 GLU A CA 1
ATOM 636 C C . GLU A 1 80 ? -15.070 1.273 9.124 1.00 97.25 80 GLU A C 1
ATOM 638 O O . GLU A 1 80 ? -14.414 0.496 8.428 1.00 97.25 80 GLU A O 1
ATOM 643 N N . GLY A 1 81 ? -15.017 2.600 8.958 1.00 96.12 81 GLY A N 1
ATOM 644 C CA . GLY A 1 81 ? -14.203 3.244 7.927 1.00 96.12 81 GLY A CA 1
ATOM 645 C C . GLY A 1 81 ? -12.717 2.927 8.094 1.00 96.12 81 GLY A C 1
ATOM 646 O O . GLY A 1 81 ? -12.052 2.534 7.135 1.00 96.12 81 GLY A O 1
ATOM 647 N N . PHE A 1 82 ? -12.218 2.989 9.330 1.00 96.44 82 PHE A N 1
ATOM 648 C CA . PHE A 1 82 ? -10.841 2.618 9.646 1.00 96.44 82 PHE A CA 1
ATOM 649 C C . PHE A 1 82 ? -10.536 1.151 9.295 1.00 96.44 82 PHE A C 1
ATOM 651 O O . PHE A 1 82 ? -9.534 0.852 8.643 1.00 96.44 82 PHE A O 1
ATOM 658 N N . ILE A 1 83 ? -11.429 0.221 9.648 1.00 95.06 83 ILE A N 1
ATOM 659 C CA . ILE A 1 83 ? -11.266 -1.208 9.340 1.00 95.06 83 ILE A CA 1
ATOM 660 C C . ILE A 1 83 ? -11.268 -1.466 7.826 1.00 95.06 83 ILE A C 1
ATOM 662 O O . ILE A 1 83 ? -10.492 -2.296 7.345 1.00 95.06 83 ILE A O 1
ATOM 666 N N . VAL A 1 84 ? -12.131 -0.791 7.062 1.00 95.62 84 VAL A N 1
ATOM 667 C CA . VAL A 1 84 ? -12.180 -0.922 5.595 1.00 95.62 84 VAL A CA 1
ATOM 668 C C . VAL A 1 84 ? -10.864 -0.469 4.965 1.00 95.62 84 VAL A C 1
ATOM 670 O O . VAL A 1 84 ? -10.324 -1.175 4.110 1.00 95.62 84 VAL A O 1
ATOM 673 N N . GLU A 1 85 ? -10.305 0.650 5.424 1.00 93.38 85 GLU A N 1
ATOM 674 C CA . GLU A 1 85 ? -9.004 1.135 4.959 1.00 93.38 85 GLU A CA 1
ATOM 675 C C . GLU A 1 85 ? -7.870 0.155 5.281 1.00 93.38 85 GLU A C 1
ATOM 677 O O . GLU A 1 85 ? -7.070 -0.164 4.399 1.00 93.38 85 GLU A O 1
ATOM 682 N N . LEU A 1 86 ? -7.823 -0.382 6.506 1.00 93.62 86 LEU A N 1
ATOM 683 C CA . LEU A 1 86 ? -6.838 -1.402 6.882 1.00 93.62 86 LEU A CA 1
ATOM 684 C C . LEU A 1 86 ? -6.958 -2.654 6.005 1.00 93.62 86 LEU A C 1
ATOM 686 O O . LEU A 1 86 ? -5.959 -3.164 5.501 1.00 93.62 86 LEU A O 1
ATOM 690 N N . LYS A 1 87 ? -8.184 -3.128 5.752 1.00 93.00 87 LYS A N 1
ATOM 691 C CA . LYS A 1 87 ? -8.425 -4.266 4.850 1.00 93.00 87 LYS A CA 1
ATOM 692 C C . LYS A 1 87 ? -7.926 -3.981 3.437 1.00 93.00 87 LYS A C 1
ATOM 694 O O . LYS A 1 87 ? -7.403 -4.886 2.796 1.00 93.00 87 LYS A O 1
ATOM 699 N N . HIS A 1 88 ? -8.082 -2.756 2.944 1.00 91.25 88 HIS A N 1
ATOM 700 C CA . HIS A 1 88 ? -7.608 -2.387 1.614 1.00 91.25 88 HIS A CA 1
ATOM 701 C C . HIS A 1 88 ? -6.074 -2.376 1.528 1.00 91.25 88 HIS A C 1
ATOM 703 O O . HIS A 1 88 ? -5.516 -2.823 0.530 1.00 91.25 88 HIS A O 1
ATOM 709 N N . LEU A 1 89 ? -5.390 -1.946 2.592 1.00 88.94 89 LEU A N 1
ATOM 710 C CA . LEU A 1 89 ? -3.924 -1.918 2.663 1.00 88.94 89 LEU A CA 1
ATOM 711 C C . LEU A 1 89 ? -3.282 -3.314 2.686 1.00 88.94 89 LEU A C 1
ATOM 713 O O . LEU A 1 89 ? -2.156 -3.466 2.220 1.00 88.94 89 LEU A O 1
ATOM 717 N N . VAL A 1 90 ? -3.991 -4.327 3.193 1.00 85.31 90 VAL A N 1
ATOM 718 C CA . VAL A 1 90 ? -3.476 -5.704 3.323 1.00 85.31 90 VAL A CA 1
ATOM 719 C C . VAL A 1 90 ? -3.764 -6.578 2.088 1.00 85.31 90 VAL A C 1
ATOM 721 O O . VAL A 1 90 ? -3.077 -7.571 1.874 1.00 85.31 90 VAL A O 1
ATOM 724 N N . ARG A 1 91 ? -4.744 -6.228 1.243 1.00 77.50 91 ARG A N 1
ATOM 725 C CA . ARG A 1 91 ? -5.222 -7.052 0.105 1.00 77.50 91 ARG A CA 1
ATOM 726 C C . ARG A 1 91 ? -4.359 -6.973 -1.173 1.00 77.50 91 ARG A C 1
ATOM 728 O O . ARG A 1 91 ? -4.912 -6.895 -2.268 1.00 77.50 91 ARG A O 1
ATOM 735 N N . LYS A 1 92 ? -3.031 -6.983 -1.056 1.00 58.62 92 LYS A N 1
ATOM 736 C CA . LYS A 1 92 ? -2.134 -7.088 -2.222 1.00 58.62 92 LYS A CA 1
ATOM 737 C C . LYS A 1 92 ? -1.869 -8.523 -2.648 1.00 58.62 92 LYS A C 1
ATOM 739 O O . LYS A 1 92 ? -1.695 -9.373 -1.750 1.00 58.62 92 LYS A O 1
#